Protein AF-A0A9E2UHK1-F1 (afdb_monomer_lite)

pLDDT: mean 76.95, std 12.34, range [49.22, 91.44]

Structure (mmCIF, N/CA/C/O backbone):
data_AF-A0A9E2UHK1-F1
#
_entry.id   AF-A0A9E2UHK1-F1
#
loop_
_atom_site.group_PDB
_atom_site.id
_atom_site.type_symbol
_atom_site.label_atom_id
_atom_site.label_alt_id
_atom_site.label_comp_id
_atom_site.label_asym_id
_atom_site.label_entity_id
_atom_site.label_seq_id
_atom_site.pdbx_PDB_ins_code
_atom_site.Cartn_x
_atom_site.Cartn_y
_atom_site.Cartn_z
_atom_site.occupancy
_atom_site.B_iso_or_equiv
_atom_site.auth_seq_id
_atom_site.auth_comp_id
_atom_site.auth_asym_id
_atom_site.auth_atom_id
_atom_site.pdbx_PDB_model_num
ATOM 1 N N . MET A 1 1 ? -29.272 1.229 2.578 1.00 50.91 1 MET A N 1
ATOM 2 C CA . MET A 1 1 ? -28.131 0.667 1.814 1.00 50.91 1 MET A CA 1
ATOM 3 C C . MET A 1 1 ? -26.754 0.998 2.422 1.00 50.91 1 MET A C 1
ATOM 5 O O . MET A 1 1 ? -25.847 0.193 2.285 1.00 50.91 1 MET A O 1
ATOM 9 N N . MET A 1 2 ? -26.586 2.117 3.149 1.00 50.53 2 MET A N 1
ATOM 10 C CA . MET A 1 2 ? -25.294 2.631 3.668 1.00 50.53 2 MET A CA 1
ATOM 11 C C . MET A 1 2 ? -24.685 1.920 4.902 1.00 50.53 2 MET A C 1
ATOM 13 O O . MET A 1 2 ? -23.719 2.412 5.469 1.00 50.53 2 MET A O 1
ATOM 17 N N . ARG A 1 3 ? -25.235 0.791 5.371 1.00 49.22 3 ARG A N 1
ATOM 18 C CA . ARG A 1 3 ? -24.778 0.118 6.613 1.00 49.22 3 ARG A CA 1
ATOM 19 C C . ARG A 1 3 ? -23.758 -1.008 6.390 1.00 49.22 3 ARG A C 1
ATOM 21 O O . ARG A 1 3 ? -23.329 -1.634 7.349 1.00 49.22 3 ARG A O 1
ATOM 28 N N . ARG A 1 4 ? -23.375 -1.290 5.137 1.00 53.25 4 ARG A N 1
ATOM 29 C CA . ARG A 1 4 ? -22.417 -2.365 4.795 1.00 53.25 4 ARG A CA 1
ATOM 30 C C . ARG A 1 4 ? -20.987 -1.881 4.532 1.00 53.25 4 ARG A C 1
ATOM 32 O O . ARG A 1 4 ? -20.090 -2.709 4.474 1.00 53.25 4 ARG A O 1
ATOM 39 N N . LEU A 1 5 ? -20.776 -0.568 4.425 1.00 52.81 5 LEU A N 1
ATOM 40 C CA . LEU A 1 5 ? -19.454 0.045 4.228 1.00 52.81 5 LEU A CA 1
ATOM 41 C C . LEU A 1 5 ? -18.685 0.273 5.543 1.00 52.81 5 LEU A C 1
ATOM 43 O O . LEU A 1 5 ? -17.516 0.624 5.499 1.00 52.81 5 LEU A O 1
ATOM 47 N N . PHE A 1 6 ? -19.332 0.061 6.693 1.00 49.62 6 PHE A N 1
ATOM 48 C CA . PHE A 1 6 ? -18.771 0.240 8.040 1.00 49.62 6 PHE A CA 1
ATOM 49 C C . PHE A 1 6 ? -18.686 -1.088 8.813 1.00 49.62 6 PHE A C 1
ATOM 51 O O . PHE A 1 6 ? -18.836 -1.126 10.025 1.00 49.62 6 PHE A O 1
ATOM 58 N N . ARG A 1 7 ? -18.502 -2.206 8.102 1.00 54.31 7 ARG A N 1
ATOM 59 C CA . ARG A 1 7 ? -18.030 -3.460 8.705 1.00 54.31 7 ARG A CA 1
ATOM 60 C C . ARG A 1 7 ? -16.545 -3.572 8.376 1.00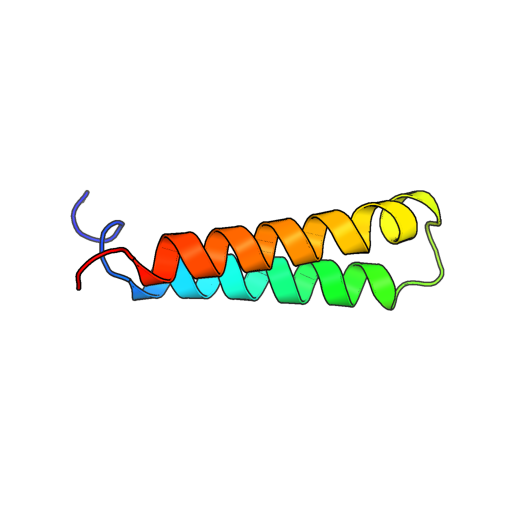 54.31 7 ARG A C 1
ATOM 62 O O . ARG A 1 7 ? -16.191 -3.346 7.223 1.00 54.31 7 ARG A O 1
ATOM 69 N N . ARG A 1 8 ? -15.700 -3.927 9.348 1.00 57.94 8 ARG A N 1
ATOM 70 C CA . ARG A 1 8 ? -14.249 -4.130 9.155 1.00 57.94 8 ARG A CA 1
ATOM 71 C C . ARG A 1 8 ? -13.899 -4.983 7.922 1.00 57.94 8 ARG A C 1
ATOM 73 O O . ARG A 1 8 ? -13.003 -4.626 7.164 1.00 57.94 8 ARG A O 1
ATOM 80 N N . GLY A 1 9 ? -14.696 -6.022 7.655 1.00 63.16 9 GLY A N 1
ATOM 81 C CA . GLY A 1 9 ? -14.446 -7.016 6.600 1.00 63.16 9 GLY A CA 1
ATOM 82 C C . GLY A 1 9 ? -14.076 -6.468 5.205 1.00 63.16 9 GLY A C 1
ATOM 83 O O . GLY A 1 9 ? -12.999 -6.790 4.709 1.00 63.16 9 GLY A O 1
ATOM 84 N N . PRO A 1 10 ? -14.918 -5.662 4.525 1.00 69.44 10 PRO A N 1
ATOM 85 C CA . PRO A 1 10 ? -14.600 -5.132 3.192 1.00 69.44 10 PRO A CA 1
ATOM 86 C C . PRO A 1 10 ? -13.387 -4.190 3.145 1.00 69.44 10 PRO A C 1
ATOM 88 O O . PRO A 1 10 ? -12.697 -4.145 2.128 1.00 69.44 10 PRO A O 1
ATOM 91 N N . TRP A 1 11 ? -13.107 -3.451 4.221 1.00 75.75 11 TRP A N 1
ATOM 92 C CA . TRP A 1 11 ? -11.971 -2.528 4.265 1.00 75.75 11 TRP A CA 1
ATOM 93 C C . TRP A 1 11 ? -10.641 -3.242 4.529 1.00 75.75 11 TRP A C 1
ATOM 95 O O . TRP A 1 11 ? -9.624 -2.858 3.953 1.00 75.75 11 TRP A O 1
ATOM 105 N N . GLU A 1 12 ? -10.645 -4.322 5.317 1.00 75.25 12 GLU A N 1
ATOM 106 C CA . GLU A 1 12 ? -9.475 -5.197 5.478 1.00 75.25 12 GLU A CA 1
ATOM 107 C C . GLU A 1 12 ? -9.091 -5.854 4.149 1.00 75.25 12 GLU A C 1
ATOM 109 O O . GLU A 1 12 ? -7.922 -5.839 3.765 1.00 75.25 12 GLU A O 1
ATOM 114 N N . ALA A 1 13 ? -10.077 -6.345 3.391 1.00 81.06 13 ALA A N 1
ATOM 115 C CA . ALA A 1 13 ? -9.846 -6.909 2.063 1.00 81.06 13 ALA A CA 1
ATOM 116 C C . ALA A 1 13 ? -9.253 -5.880 1.082 1.00 81.06 13 ALA A C 1
ATOM 118 O O . ALA A 1 13 ? -8.371 -6.223 0.295 1.00 81.06 13 ALA A O 1
ATOM 119 N N . GLY A 1 14 ? -9.688 -4.616 1.156 1.00 83.19 14 GLY A N 1
ATOM 120 C CA . GLY A 1 14 ? -9.125 -3.522 0.358 1.00 83.19 14 GLY A CA 1
ATOM 121 C C . GLY A 1 14 ? -7.654 -3.245 0.680 1.00 83.19 14 GLY A C 1
ATOM 122 O O . GLY A 1 14 ? -6.837 -3.115 -0.232 1.00 83.19 14 GLY A O 1
ATOM 123 N N . ALA A 1 15 ? -7.297 -3.228 1.967 1.00 83.88 15 ALA A N 1
ATOM 124 C CA . ALA A 1 15 ? -5.914 -3.042 2.399 1.00 83.88 15 ALA A CA 1
ATOM 125 C C . ALA A 1 15 ? -5.011 -4.210 1.962 1.00 83.88 15 ALA A C 1
ATOM 127 O O . ALA A 1 15 ? -3.927 -3.990 1.423 1.00 83.88 15 ALA A O 1
ATOM 128 N N . ILE A 1 16 ? -5.485 -5.451 2.113 1.00 84.56 16 ILE A N 1
ATOM 129 C CA . ILE A 1 16 ? -4.767 -6.654 1.667 1.00 84.56 16 ILE 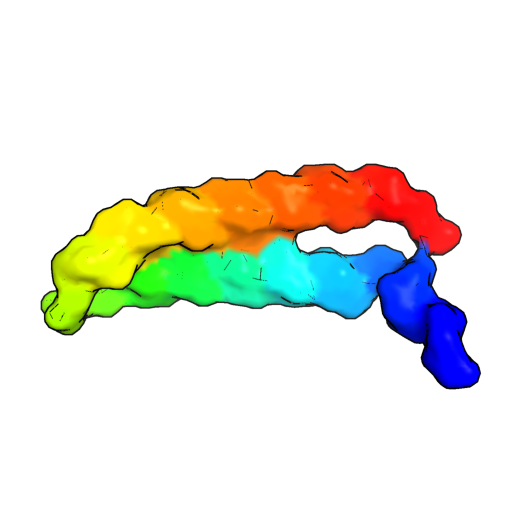A CA 1
ATOM 130 C C . ILE A 1 16 ? -4.581 -6.642 0.144 1.00 84.56 16 ILE A C 1
ATOM 132 O O . ILE A 1 16 ? -3.479 -6.901 -0.339 1.00 84.56 16 ILE A O 1
ATOM 136 N N . ALA A 1 17 ? -5.620 -6.291 -0.619 1.00 87.88 17 ALA A N 1
ATOM 137 C CA . ALA A 1 17 ? -5.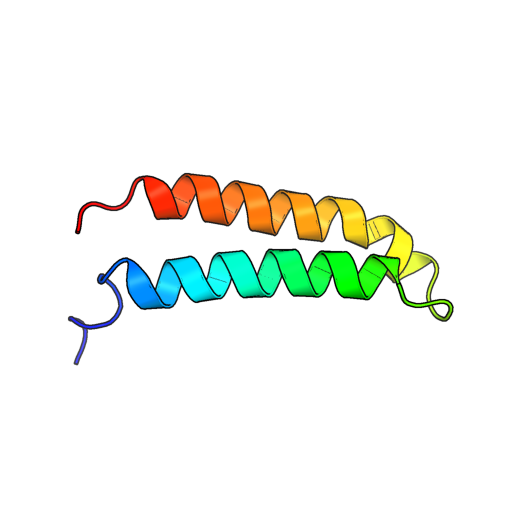541 -6.202 -2.076 1.00 87.88 17 ALA A CA 1
ATOM 138 C C . ALA A 1 17 ? -4.488 -5.180 -2.538 1.00 87.88 17 ALA A C 1
ATOM 140 O O . ALA A 1 17 ? -3.749 -5.447 -3.483 1.00 87.88 17 ALA A O 1
ATOM 141 N N . LEU A 1 18 ? -4.371 -4.045 -1.843 1.00 86.38 18 LEU A N 1
ATOM 142 C CA . LEU A 1 18 ? -3.352 -3.025 -2.111 1.00 86.38 18 LEU A CA 1
ATOM 143 C C . LEU A 1 18 ? -1.927 -3.517 -1.833 1.00 86.38 18 LEU A C 1
ATOM 145 O O . LEU A 1 18 ? -1.024 -3.260 -2.630 1.00 86.38 18 LEU A O 1
ATOM 149 N N . ILE A 1 19 ? -1.726 -4.256 -0.739 1.00 86.81 19 ILE A N 1
ATOM 150 C CA . ILE A 1 19 ? -0.426 -4.857 -0.407 1.00 86.81 19 ILE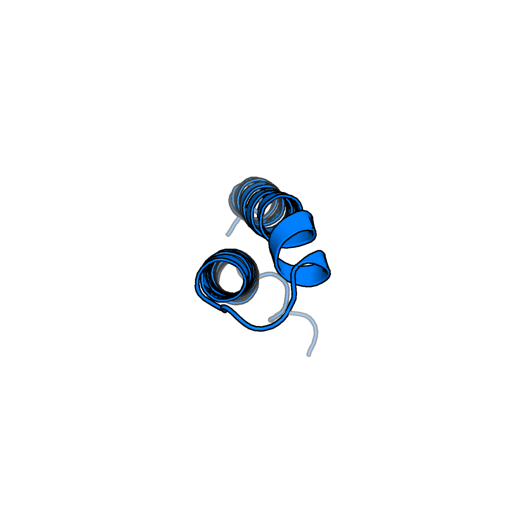 A CA 1
ATOM 151 C C . ILE A 1 19 ? -0.035 -5.887 -1.474 1.00 86.81 19 ILE A C 1
ATOM 153 O O . ILE A 1 19 ? 1.075 -5.835 -2.003 1.00 86.81 19 ILE A O 1
ATOM 157 N N . VAL A 1 20 ? -0.955 -6.784 -1.844 1.00 88.31 20 VAL A N 1
ATOM 158 C CA . VAL A 1 20 ? -0.724 -7.798 -2.885 1.00 88.31 20 VAL A CA 1
ATOM 159 C C . VAL A 1 20 ? -0.436 -7.143 -4.235 1.00 88.31 20 VAL A C 1
ATOM 161 O O . VAL A 1 20 ? 0.494 -7.557 -4.923 1.00 88.31 20 VAL A O 1
ATOM 164 N N . ALA A 1 21 ? -1.164 -6.084 -4.596 1.00 88.00 21 ALA A N 1
ATOM 165 C CA . ALA A 1 21 ? -0.898 -5.327 -5.814 1.00 88.00 21 ALA A CA 1
ATOM 166 C C . ALA A 1 21 ? 0.527 -4.750 -5.822 1.00 88.00 21 ALA A C 1
ATOM 168 O O . ALA A 1 21 ? 1.237 -4.905 -6.813 1.00 88.00 21 ALA A O 1
ATOM 169 N N . GLY A 1 22 ? 0.984 -4.163 -4.712 1.00 85.00 22 GLY A 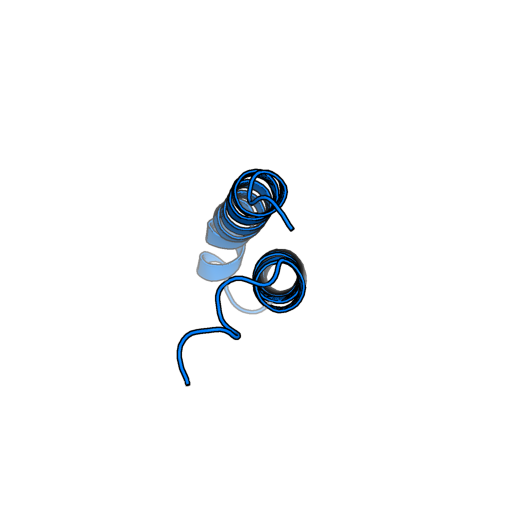N 1
ATOM 170 C CA . GLY A 1 22 ? 2.354 -3.658 -4.586 1.00 85.00 22 GLY A CA 1
ATOM 171 C C . GLY A 1 22 ? 3.428 -4.751 -4.695 1.00 85.00 22 GLY A C 1
ATOM 172 O O . GLY A 1 22 ? 4.459 -4.538 -5.329 1.00 85.00 22 GLY A O 1
ATOM 173 N N . VAL A 1 23 ? 3.177 -5.950 -4.160 1.00 84.19 23 VAL A N 1
ATOM 174 C CA . VAL A 1 23 ? 4.084 -7.108 -4.307 1.00 84.19 23 VAL A CA 1
ATOM 175 C C . VAL A 1 23 ? 4.126 -7.613 -5.754 1.00 84.19 23 VAL A C 1
ATOM 177 O O . VAL A 1 23 ? 5.194 -7.936 -6.271 1.00 84.19 23 VAL A O 1
ATOM 180 N N . VAL A 1 24 ? 2.988 -7.630 -6.451 1.00 85.00 24 VAL A N 1
ATOM 181 C CA . VAL A 1 24 ? 2.935 -7.976 -7.881 1.00 85.00 24 VAL A CA 1
ATOM 182 C C . VAL A 1 24 ? 3.679 -6.939 -8.730 1.00 85.00 24 VAL A C 1
ATOM 184 O O . VAL A 1 24 ? 4.325 -7.307 -9.711 1.00 85.00 24 VAL A O 1
ATOM 187 N N . MET A 1 25 ? 3.657 -5.658 -8.342 1.00 82.25 25 MET A N 1
ATOM 188 C CA . MET A 1 25 ? 4.460 -4.613 -8.994 1.00 82.25 25 MET A CA 1
ATOM 189 C C . MET A 1 25 ? 5.977 -4.820 -8.824 1.00 82.25 25 MET A C 1
ATOM 191 O O . MET A 1 25 ? 6.736 -4.446 -9.712 1.00 82.25 25 MET A O 1
ATOM 195 N N . LEU A 1 26 ? 6.422 -5.482 -7.754 1.00 78.94 26 LEU A N 1
ATOM 196 C CA . LEU A 1 26 ? 7.827 -5.870 -7.567 1.00 78.9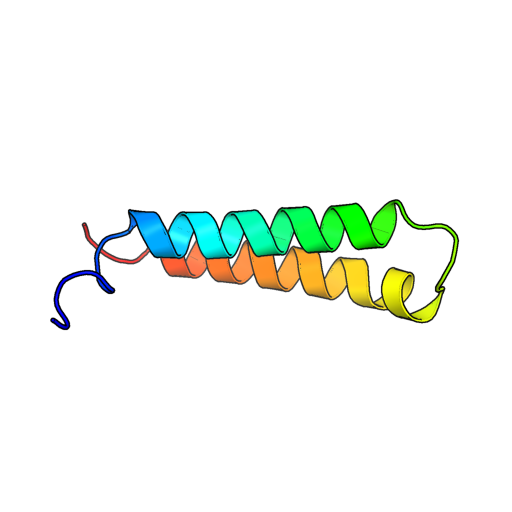4 26 LEU A CA 1
ATOM 197 C C . LEU A 1 26 ? 8.246 -7.060 -8.445 1.00 78.94 26 LEU A C 1
ATOM 199 O O . LEU A 1 26 ? 9.394 -7.134 -8.872 1.00 78.94 26 LEU A O 1
ATOM 203 N N . MET A 1 27 ? 7.332 -7.995 -8.709 1.00 79.00 27 MET A N 1
ATOM 204 C CA . MET A 1 27 ? 7.616 -9.236 -9.449 1.00 79.00 27 MET A CA 1
ATOM 205 C C . MET A 1 27 ? 7.638 -9.060 -10.977 1.00 79.00 27 MET A C 1
ATOM 207 O O . MET A 1 27 ? 8.023 -9.980 -11.697 1.00 79.00 27 MET A O 1
ATOM 211 N N . GLN A 1 28 ? 7.209 -7.907 -11.495 1.00 74.31 28 GLN A N 1
ATOM 212 C CA . GLN A 1 28 ? 7.139 -7.662 -12.935 1.00 74.31 28 GLN A CA 1
ATOM 213 C C . GLN A 1 28 ? 8.475 -7.156 -13.526 1.00 74.31 28 GLN A C 1
ATOM 215 O O . GLN A 1 28 ? 9.021 -6.170 -13.040 1.00 74.31 28 GLN A O 1
ATOM 220 N N . PRO A 1 29 ? 8.976 -7.743 -14.631 1.00 70.38 29 PRO A N 1
ATOM 221 C CA . PRO A 1 29 ? 10.213 -7.310 -15.294 1.00 70.38 29 PRO A CA 1
ATOM 222 C C . PRO A 1 29 ? 10.020 -6.217 -16.367 1.00 70.38 29 PRO A C 1
ATOM 224 O O . PRO A 1 29 ? 10.964 -5.895 -17.082 1.00 70.38 29 PRO A O 1
ATOM 227 N N . PHE A 1 30 ? 8.810 -5.669 -16.539 1.00 69.38 30 PHE A N 1
ATOM 228 C CA . PHE A 1 30 ? 8.470 -4.865 -17.726 1.00 69.38 30 PHE A CA 1
ATOM 229 C C . PHE A 1 30 ? 8.600 -3.345 -17.534 1.00 69.38 30 PHE A C 1
ATOM 231 O O . PHE A 1 30 ? 8.843 -2.635 -18.507 1.00 69.38 30 PHE A O 1
ATOM 238 N N . SER A 1 31 ? 8.400 -2.820 -16.316 1.00 76.19 31 SER A N 1
ATOM 239 C CA . SER A 1 31 ? 8.309 -1.371 -16.083 1.00 76.19 31 SER A CA 1
ATOM 240 C C . SER A 1 31 ? 9.105 -0.913 -14.862 1.00 76.19 31 SER A C 1
ATOM 242 O O . SER A 1 31 ? 8.728 -1.145 -13.714 1.00 76.19 31 SER A O 1
ATOM 244 N N . LEU A 1 32 ? 10.194 -0.187 -15.123 1.00 76.44 32 LEU A N 1
ATOM 245 C CA . LEU A 1 32 ? 11.080 0.383 -14.100 1.00 76.44 32 LEU A CA 1
ATOM 246 C C . LEU A 1 32 ? 10.383 1.469 -13.263 1.00 76.44 32 LEU A C 1
ATOM 248 O O . LEU A 1 32 ? 10.647 1.618 -12.073 1.00 76.44 32 LEU A O 1
ATOM 252 N N . THR A 1 33 ? 9.445 2.198 -13.873 1.00 79.31 33 THR A N 1
ATOM 253 C CA . THR A 1 33 ? 8.614 3.194 -13.189 1.00 79.31 33 THR A CA 1
ATOM 254 C C . THR A 1 33 ? 7.700 2.527 -12.166 1.00 79.31 33 THR A C 1
ATOM 256 O O . THR A 1 33 ? 7.647 2.962 -11.019 1.00 79.31 33 THR A O 1
ATOM 259 N N . LEU A 1 34 ? 7.021 1.439 -12.547 1.00 75.19 34 LEU A N 1
ATOM 260 C CA . LEU A 1 34 ? 6.139 0.708 -11.637 1.00 75.19 34 LEU A CA 1
ATOM 261 C C . LEU A 1 34 ? 6.925 0.033 -10.505 1.00 75.19 34 LEU A C 1
ATOM 263 O O . LEU A 1 34 ? 6.488 0.074 -9.356 1.00 75.19 34 LEU A O 1
ATOM 267 N N . TYR A 1 35 ? 8.121 -0.485 -10.801 1.00 77.38 35 TYR A N 1
ATOM 268 C CA . TYR A 1 35 ? 9.060 -0.976 -9.790 1.00 77.38 35 TYR A CA 1
ATOM 269 C C . TYR A 1 35 ? 9.420 0.114 -8.763 1.00 77.38 35 TYR A C 1
ATOM 271 O O . TYR A 1 35 ? 9.329 -0.106 -7.556 1.00 77.38 35 TYR A O 1
ATOM 279 N N . GLY A 1 36 ? 9.736 1.331 -9.222 1.00 81.50 36 GLY A N 1
ATOM 280 C CA . GLY A 1 36 ? 10.032 2.467 -8.342 1.00 81.50 36 GLY A CA 1
ATOM 281 C C . GLY A 1 36 ? 8.870 2.850 -7.416 1.00 81.50 36 GLY A C 1
ATOM 282 O O . GLY A 1 36 ? 9.083 3.148 -6.242 1.00 81.50 36 GLY A O 1
ATOM 283 N N . TYR A 1 37 ? 7.631 2.780 -7.909 1.00 83.56 37 TYR A N 1
ATOM 284 C CA . TYR A 1 37 ? 6.438 3.059 -7.102 1.00 83.56 37 TYR A CA 1
ATOM 285 C C . TYR A 1 37 ? 5.954 1.868 -6.264 1.00 83.56 37 TYR A C 1
ATOM 287 O O . TYR A 1 37 ? 5.158 2.069 -5.350 1.00 83.56 37 TYR A O 1
ATOM 295 N N . SER A 1 38 ? 6.468 0.656 -6.492 1.00 82.31 38 SER A N 1
ATOM 296 C CA . SER A 1 38 ? 6.036 -0.564 -5.792 1.00 82.31 38 SER A CA 1
ATOM 297 C C . SER A 1 38 ? 6.190 -0.444 -4.280 1.00 82.31 38 SER A C 1
ATOM 299 O O . SER A 1 38 ? 5.286 -0.797 -3.524 1.00 82.31 38 SER A O 1
ATOM 301 N N . PHE A 1 39 ? 7.315 0.118 -3.829 1.00 84.12 39 PHE A N 1
ATOM 302 C CA . PHE A 1 39 ? 7.567 0.340 -2.408 1.00 84.12 39 PHE A CA 1
ATOM 303 C C . PHE A 1 39 ? 6.541 1.300 -1.793 1.00 84.12 39 PHE A C 1
ATOM 305 O O . PHE A 1 39 ? 5.986 1.020 -0.731 1.00 84.12 39 PHE A O 1
ATOM 312 N N . ALA A 1 40 ? 6.223 2.395 -2.491 1.00 89.38 40 ALA A N 1
ATOM 313 C CA . ALA A 1 40 ? 5.202 3.344 -2.058 1.00 89.38 40 ALA A CA 1
ATOM 314 C C . ALA A 1 40 ? 3.799 2.711 -2.045 1.00 89.38 40 ALA A C 1
ATOM 316 O O . ALA A 1 40 ? 3.033 2.956 -1.117 1.00 89.38 40 ALA A O 1
ATOM 317 N N . THR A 1 41 ? 3.471 1.859 -3.020 1.00 87.81 41 THR A N 1
ATOM 318 C CA . THR A 1 41 ? 2.195 1.131 -3.077 1.00 87.81 41 THR A CA 1
ATOM 319 C C . THR A 1 41 ? 2.046 0.145 -1.918 1.00 87.81 41 THR A C 1
ATOM 321 O O . THR A 1 41 ? 0.998 0.124 -1.273 1.00 87.81 41 THR A O 1
ATOM 324 N N . VAL A 1 42 ? 3.093 -0.623 -1.593 1.00 89.62 42 VAL A N 1
ATOM 325 C CA . VAL A 1 42 ? 3.092 -1.524 -0.427 1.00 89.62 42 VAL A CA 1
ATOM 326 C C . VAL A 1 42 ? 2.970 -0.727 0.874 1.00 89.62 42 VAL A C 1
ATOM 328 O O . VAL A 1 42 ? 2.158 -1.084 1.726 1.00 89.62 42 VAL A O 1
ATOM 331 N N . LEU A 1 43 ? 3.712 0.378 1.017 1.00 91.44 43 LEU A N 1
ATOM 332 C CA . LEU A 1 43 ? 3.606 1.268 2.179 1.00 91.44 43 LEU A CA 1
ATOM 333 C C . LEU A 1 43 ? 2.206 1.865 2.326 1.00 91.44 43 LEU A C 1
ATOM 335 O O . LEU A 1 43 ? 1.678 1.909 3.434 1.00 91.44 43 LEU A O 1
ATOM 339 N N . ALA A 1 44 ? 1.585 2.294 1.228 1.00 91.31 44 ALA A N 1
ATOM 340 C CA . ALA A 1 44 ? 0.220 2.803 1.236 1.00 91.31 44 ALA A CA 1
ATOM 341 C C . ALA A 1 44 ? -0.781 1.718 1.664 1.00 91.31 44 ALA A C 1
ATOM 343 O O . ALA A 1 44 ? -1.657 1.986 2.484 1.00 91.31 44 ALA A O 1
ATOM 344 N N . GLY A 1 45 ? -0.618 0.484 1.174 1.00 89.00 45 GLY A N 1
ATOM 345 C CA . GLY A 1 45 ? -1.410 -0.667 1.609 1.00 89.00 45 GLY A CA 1
ATOM 346 C C . GLY A 1 45 ? -1.231 -0.982 3.097 1.00 89.00 45 GLY A C 1
ATOM 347 O O . GLY A 1 45 ? -2.215 -1.175 3.808 1.00 89.00 45 GLY A O 1
ATOM 348 N N . ALA A 1 46 ? 0.004 -0.948 3.602 1.00 90.12 46 ALA A N 1
ATOM 349 C CA . ALA A 1 46 ? 0.303 -1.143 5.019 1.00 90.12 46 ALA A CA 1
ATOM 350 C C . ALA A 1 46 ? -0.278 -0.019 5.896 1.00 90.12 46 ALA A C 1
ATOM 352 O O . ALA A 1 46 ? -0.885 -0.291 6.929 1.00 90.12 46 ALA A O 1
ATOM 353 N N . ALA A 1 47 ? -0.159 1.240 5.470 1.00 91.00 47 ALA A N 1
ATOM 354 C CA . ALA A 1 47 ? -0.755 2.378 6.164 1.00 91.00 47 ALA A CA 1
ATOM 355 C C . ALA A 1 47 ? -2.286 2.267 6.202 1.00 91.00 47 ALA A C 1
ATOM 357 O O . ALA A 1 47 ? -2.893 2.440 7.258 1.00 91.00 47 ALA A O 1
ATOM 358 N N . MET A 1 48 ? -2.909 1.902 5.078 1.00 86.44 48 MET A N 1
ATOM 359 C CA . MET A 1 48 ? -4.344 1.632 5.009 1.00 86.44 48 MET A CA 1
ATOM 360 C C . MET A 1 48 ? -4.743 0.489 5.946 1.00 86.44 48 MET A C 1
ATOM 362 O O . MET A 1 48 ? -5.747 0.612 6.639 1.00 86.44 48 MET A O 1
ATOM 366 N N . PHE A 1 49 ? -3.951 -0.584 6.023 1.00 85.06 49 PHE A N 1
ATOM 367 C CA . PHE A 1 49 ? -4.197 -1.698 6.939 1.00 85.06 49 PHE A CA 1
ATOM 368 C C . PHE A 1 49 ? -4.159 -1.247 8.407 1.00 85.06 49 PHE A C 1
ATOM 370 O O . PHE A 1 49 ? -5.056 -1.584 9.182 1.00 85.06 49 PHE A O 1
ATOM 377 N N . VAL A 1 50 ? -3.173 -0.424 8.783 1.00 87.31 50 VAL A N 1
ATOM 378 C CA . VAL A 1 50 ? -3.066 0.154 10.134 1.00 87.31 50 VAL A CA 1
ATOM 379 C C . VAL A 1 50 ? -4.275 1.032 10.458 1.00 87.31 50 VAL A C 1
ATOM 381 O O . VAL A 1 50 ? -4.831 0.920 11.549 1.00 87.31 50 VAL A O 1
ATOM 384 N N . VAL A 1 51 ? -4.709 1.878 9.519 1.00 84.69 51 VAL A N 1
ATOM 385 C CA . VAL A 1 51 ? -5.897 2.731 9.684 1.00 84.69 51 VAL A CA 1
ATOM 386 C C . VAL A 1 51 ? -7.160 1.882 9.819 1.00 84.69 51 VAL A C 1
ATOM 388 O O . VAL A 1 51 ? -7.953 2.100 10.733 1.00 84.69 51 VAL A O 1
ATOM 391 N N . VAL A 1 52 ? -7.325 0.872 8.963 1.00 78.81 52 VAL A N 1
ATOM 392 C CA . VAL A 1 52 ? -8.483 -0.027 8.979 1.00 78.81 52 VAL A CA 1
ATOM 393 C C . VAL A 1 52 ? -8.587 -0.816 10.276 1.00 78.81 52 VAL A C 1
ATOM 395 O O . VAL A 1 52 ? -9.676 -0.948 10.833 1.00 78.81 52 VAL A O 1
ATOM 398 N N . SER A 1 53 ? -7.447 -1.259 10.802 1.00 77.31 53 SER A N 1
ATOM 399 C CA . SER A 1 53 ? -7.359 -1.986 12.070 1.00 77.31 53 SER A CA 1
ATOM 400 C C . SER A 1 53 ? -7.866 -1.173 13.268 1.00 77.31 53 SER A C 1
ATOM 402 O O . SER A 1 53 ? -8.157 -1.738 14.321 1.00 77.31 53 SER A O 1
ATOM 404 N N . LYS A 1 54 ? -7.977 0.157 13.140 1.00 78.94 54 LYS A N 1
ATOM 405 C CA . LYS A 1 54 ? -8.502 1.040 14.191 1.00 78.94 54 LYS A CA 1
ATOM 406 C C . LYS A 1 54 ? -10.014 1.245 14.134 1.00 78.94 54 LYS A C 1
ATOM 408 O O . LYS A 1 54 ? -10.564 1.718 15.127 1.00 78.94 54 LYS A O 1
ATOM 413 N N . PHE A 1 55 ? -10.700 0.898 13.041 1.00 71.38 55 PHE A N 1
ATOM 414 C CA . PHE A 1 55 ? -12.161 1.006 13.010 1.00 71.38 55 PHE A CA 1
ATOM 415 C C . PHE A 1 55 ? -12.774 0.022 14.019 1.00 71.38 55 PHE A C 1
ATOM 417 O O . PHE A 1 55 ? -12.344 -1.126 14.045 1.00 71.38 55 PHE A O 1
ATOM 424 N N . PRO A 1 56 ? -13.717 0.425 14.885 1.00 58.88 56 PRO A N 1
ATOM 425 C CA . PRO A 1 56 ? -14.445 -0.502 15.754 1.00 58.88 56 PRO A CA 1
ATOM 426 C C . PRO A 1 56 ? -15.419 -1.374 14.937 1.00 58.88 56 PRO A C 1
ATOM 428 O O . PRO A 1 56 ? -15.882 -0.951 13.878 1.00 58.88 56 PRO A O 1
ATOM 431 N N . GLU A 1 57 ? -15.662 -2.600 15.409 1.00 60.78 57 GLU A N 1
ATOM 432 C CA . GLU A 1 57 ? -16.503 -3.636 14.767 1.00 60.78 57 GLU A CA 1
ATOM 433 C C . GLU A 1 57 ? -17.999 -3.310 14.730 1.00 60.78 57 GLU A C 1
ATOM 435 O O . GLU A 1 57 ? -18.520 -2.777 15.736 1.00 60.78 57 GLU A O 1
#

Radius of gyration: 13.66 Å; chains: 1; bounding box: 39×13×34 Å

Foldseek 3Di:
DPPPVQDLVVQLVVLVVQLVVLVVLCVDPPDPVSNVCSVVSNVVSVVSNVVSVPRDD

Sequence (57 aa):
MMRRLFRRGPWEAGAIALIVAGVVMLMQPFSLTLYGYSFATVLAGAAMFVVVSKFPE

Secondary structure (DSSP, 8-state):
-TTSTTSHHHHHHHHHHHHHHHHHHHH-SS-HHHHHHHHHHHHHHHHHHHHHTTS--